Protein AF-A0A1F9MCT9-F1 (afdb_monomer_lite)

Secondary structure (DSSP, 8-state):
----GGGHHHHHHHHHHHHHHHHHSTT-HHHHHHHHHHHHHHHHHHHHHHHHHHHHHHHHHHHHH-HHHHHHHHHHHS----TT-------

Foldseek 3Di:
DDDDCPPVVVCCVPVVVVVVCLCPPPPHPVVVVVVVVVVVVVVVVVVVVVVVVVVVVVVVCCCVVPVVVVVVCCCPVVVDDPPPDDDDDDD

Radius of gyration: 33.9 Å; chains: 1; bounding box: 58×35×99 Å

pLDDT: mean 78.38, std 12.12, range [44.22, 96.88]

Structure (mmCIF, N/CA/C/O backbone):
data_AF-A0A1F9MCT9-F1
#
_entry.id   AF-A0A1F9MCT9-F1
#
loop_
_atom_site.group_PDB
_atom_site.id
_atom_site.type_symbol
_atom_site.label_atom_id
_atom_site.label_alt_id
_atom_site.label_comp_id
_atom_site.label_asym_id
_atom_site.label_entity_id
_atom_site.label_seq_id
_atom_site.pdbx_PDB_ins_code
_atom_site.Cartn_x
_atom_site.Cartn_y
_atom_site.Cartn_z
_atom_site.occupancy
_atom_site.B_iso_or_equiv
_atom_site.auth_seq_id
_atom_site.auth_comp_id
_atom_site.auth_asym_id
_atom_site.auth_atom_id
_atom_site.pdbx_PDB_model_num
ATOM 1 N N . MET A 1 1 ? 21.658 -15.433 -60.157 1.00 44.22 1 MET A N 1
ATOM 2 C CA . MET A 1 1 ? 22.141 -14.253 -59.401 1.00 44.22 1 MET A CA 1
ATOM 3 C C . MET A 1 1 ? 22.208 -14.629 -57.925 1.00 44.22 1 MET A C 1
ATOM 5 O O . MET A 1 1 ? 21.176 -14.943 -57.357 1.00 44.22 1 MET A O 1
ATOM 9 N N . ARG A 1 2 ? 23.407 -14.713 -57.330 1.00 51.31 2 ARG A N 1
ATOM 10 C CA . ARG A 1 2 ? 23.600 -15.017 -55.898 1.00 51.31 2 ARG A CA 1
ATOM 11 C C . ARG A 1 2 ? 23.751 -13.687 -55.143 1.00 51.31 2 ARG A C 1
ATOM 13 O O . ARG A 1 2 ? 24.613 -12.905 -55.550 1.00 51.31 2 ARG A O 1
ATOM 20 N N . PRO A 1 3 ? 22.929 -13.377 -54.125 1.00 56.81 3 PRO A N 1
ATOM 21 C CA . PRO A 1 3 ? 23.013 -12.088 -53.450 1.00 56.81 3 PRO A CA 1
ATOM 22 C C . PRO A 1 3 ? 24.312 -12.005 -52.640 1.00 56.81 3 PRO A C 1
ATOM 24 O O . PRO A 1 3 ? 24.711 -12.951 -51.963 1.00 56.81 3 PRO A O 1
ATOM 27 N N . ARG A 1 4 ? 25.001 -10.869 -52.768 1.00 58.16 4 ARG A N 1
ATOM 28 C CA . ARG A 1 4 ? 26.285 -10.570 -52.124 1.00 58.16 4 ARG A CA 1
ATOM 29 C C . ARG A 1 4 ? 26.059 -10.420 -50.615 1.00 58.16 4 ARG A C 1
ATOM 31 O O . ARG A 1 4 ? 25.651 -9.364 -50.151 1.00 58.16 4 ARG A O 1
ATOM 38 N N . SER A 1 5 ? 26.346 -11.470 -49.851 1.00 59.72 5 SER A N 1
ATOM 39 C CA . SER A 1 5 ? 26.216 -11.528 -48.386 1.00 59.72 5 SER A CA 1
ATOM 40 C C . SER A 1 5 ? 27.333 -10.801 -47.613 1.00 59.72 5 SER A C 1
ATOM 42 O O . SER A 1 5 ? 27.352 -10.839 -46.385 1.00 59.72 5 SER A O 1
ATOM 44 N N . GLY A 1 6 ? 28.240 -10.094 -48.299 1.00 62.44 6 GLY A N 1
ATOM 45 C CA . GLY A 1 6 ? 29.405 -9.439 -47.684 1.00 62.44 6 GLY A CA 1
ATOM 46 C C . GLY A 1 6 ? 29.089 -8.263 -46.749 1.00 62.44 6 GLY A C 1
ATOM 47 O O . GLY A 1 6 ? 29.919 -7.926 -45.914 1.00 62.44 6 GLY A O 1
ATOM 48 N N . PHE A 1 7 ? 27.894 -7.668 -46.844 1.00 61.19 7 PHE A N 1
ATOM 49 C CA . PHE A 1 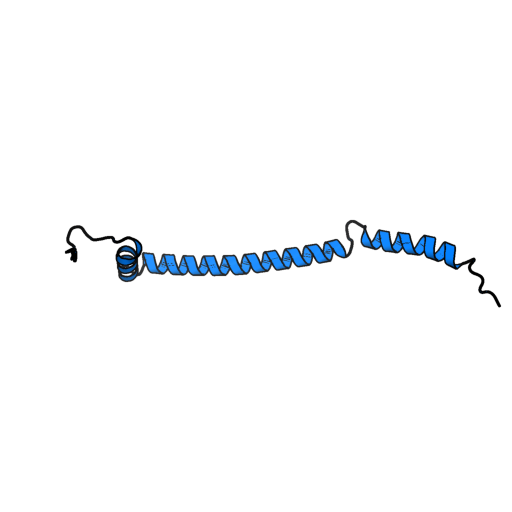7 ? 27.477 -6.543 -45.991 1.00 61.19 7 PHE A CA 1
ATOM 50 C C . PHE A 1 7 ? 26.546 -6.935 -44.837 1.00 61.19 7 PHE A C 1
ATOM 52 O O . PHE A 1 7 ? 26.372 -6.130 -43.926 1.00 61.19 7 PHE A O 1
ATOM 59 N N . LEU A 1 8 ? 25.993 -8.156 -44.836 1.00 68.44 8 LEU A N 1
ATOM 60 C CA . LEU A 1 8 ? 25.084 -8.647 -43.786 1.00 68.44 8 LEU A CA 1
ATOM 61 C C . LEU A 1 8 ? 25.836 -9.050 -42.512 1.00 68.44 8 LEU A C 1
ATOM 63 O O . LEU A 1 8 ? 25.348 -8.849 -41.404 1.00 68.44 8 LEU A O 1
ATOM 67 N N . LEU A 1 9 ? 27.047 -9.591 -42.671 1.00 74.69 9 LEU A N 1
ATOM 68 C CA . LEU A 1 9 ? 27.894 -9.996 -41.552 1.00 74.69 9 LEU A CA 1
ATOM 69 C C . LEU A 1 9 ? 28.284 -8.812 -40.640 1.00 74.69 9 LEU A C 1
ATOM 71 O O . LEU A 1 9 ? 28.073 -8.920 -39.434 1.00 74.69 9 LEU A O 1
ATOM 75 N N . PRO A 1 10 ? 28.796 -7.673 -41.161 1.00 80.50 10 PRO A N 1
ATOM 76 C CA . PRO A 1 10 ? 29.165 -6.542 -40.309 1.00 80.50 10 PRO A CA 1
ATOM 77 C C . PRO A 1 10 ? 27.951 -5.810 -39.727 1.00 80.50 10 PRO A C 1
ATOM 79 O O . PRO A 1 10 ? 28.024 -5.337 -38.596 1.00 80.50 10 PRO A O 1
ATOM 82 N N . THR A 1 11 ? 26.820 -5.742 -40.443 1.00 79.12 11 THR A N 1
ATOM 83 C CA . THR A 1 11 ? 25.594 -5.152 -39.875 1.00 79.12 11 THR A CA 1
ATOM 84 C C . THR A 1 11 ? 25.086 -5.983 -38.710 1.00 79.12 11 THR A C 1
ATOM 86 O O . THR A 1 11 ? 24.815 -5.425 -37.653 1.00 79.12 11 THR A O 1
ATOM 89 N N . LEU A 1 12 ? 25.026 -7.309 -38.850 1.00 84.12 12 LEU A N 1
ATOM 90 C CA . LEU A 1 12 ? 24.611 -8.182 -37.755 1.00 84.12 12 LEU A CA 1
ATOM 91 C C . LEU A 1 12 ? 25.590 -8.109 -36.570 1.00 84.12 12 LEU A C 1
ATOM 93 O O . LEU A 1 12 ? 25.156 -8.047 -35.422 1.00 84.12 12 LEU A O 1
ATOM 97 N N . LEU A 1 13 ? 26.897 -8.031 -36.836 1.00 85.31 13 LEU A N 1
ATOM 98 C CA . LEU A 1 13 ? 27.931 -7.932 -35.801 1.00 85.31 13 LEU A CA 1
ATOM 99 C C . LEU A 1 13 ? 27.844 -6.636 -34.976 1.00 85.31 13 LEU A C 1
ATOM 101 O O . LEU A 1 13 ? 28.199 -6.652 -33.803 1.00 85.31 13 LEU A O 1
ATOM 105 N N . ILE A 1 14 ? 27.362 -5.532 -35.556 1.00 84.19 14 ILE A N 1
ATOM 106 C CA . ILE A 1 14 ? 27.247 -4.230 -34.873 1.00 84.19 14 ILE A CA 1
ATOM 107 C C . ILE A 1 14 ? 25.860 -4.041 -34.245 1.00 84.19 14 ILE A C 1
ATOM 109 O O . ILE A 1 14 ? 25.746 -3.540 -33.127 1.00 84.19 14 ILE A O 1
ATOM 113 N N . LEU A 1 15 ? 24.795 -4.460 -34.932 1.00 84.50 15 LEU A N 1
ATOM 114 C CA . LEU A 1 15 ? 23.421 -4.239 -34.475 1.00 84.50 15 LEU A CA 1
ATOM 115 C C . LEU A 1 15 ? 23.090 -5.100 -33.247 1.00 84.50 15 LEU A C 1
ATOM 117 O O . LEU A 1 15 ? 22.449 -4.633 -32.310 1.00 84.50 15 LEU A O 1
ATOM 121 N N . THR A 1 16 ? 23.575 -6.343 -33.214 1.00 83.62 16 THR A N 1
ATOM 122 C CA . THR A 1 16 ? 23.287 -7.293 -32.128 1.00 83.62 16 THR A CA 1
ATOM 123 C C . THR A 1 16 ? 23.815 -6.829 -30.761 1.00 83.62 16 THR A C 1
ATOM 125 O O . THR A 1 16 ? 23.020 -6.770 -29.821 1.00 83.62 16 THR A O 1
ATOM 128 N N . PRO A 1 17 ? 25.095 -6.431 -30.599 1.00 84.00 17 PRO A N 1
ATOM 129 C CA . PRO A 1 17 ? 25.580 -5.913 -29.322 1.00 84.00 17 PRO A CA 1
ATOM 130 C C . PRO A 1 17 ? 24.952 -4.565 -28.957 1.00 84.00 17 PRO A C 1
ATOM 132 O O . PRO A 1 17 ? 24.759 -4.312 -27.774 1.00 84.00 17 PRO A O 1
ATOM 135 N N . ALA A 1 18 ? 24.570 -3.727 -29.928 1.00 81.06 18 ALA A N 1
ATOM 136 C CA . ALA A 1 18 ? 23.862 -2.479 -29.644 1.00 81.06 18 ALA A CA 1
ATOM 137 C C . ALA A 1 18 ? 22.468 -2.733 -29.038 1.00 81.06 18 ALA A C 1
ATOM 139 O O . ALA A 1 18 ? 22.115 -2.113 -28.036 1.00 81.06 18 ALA A O 1
ATOM 140 N N . LEU A 1 19 ? 21.699 -3.688 -29.578 1.00 79.00 19 LEU A N 1
ATOM 141 C CA . LEU A 1 19 ? 20.419 -4.097 -28.985 1.00 79.00 19 LEU A CA 1
ATOM 142 C C . LEU A 1 19 ? 20.596 -4.753 -27.608 1.00 79.00 19 LEU A C 1
ATOM 144 O O . LEU A 1 19 ? 19.835 -4.456 -26.688 1.00 79.00 19 LEU A O 1
ATOM 148 N N . LEU A 1 20 ? 21.613 -5.603 -27.440 1.00 79.19 20 LEU A N 1
ATOM 149 C CA . LEU A 1 20 ? 21.920 -6.210 -26.142 1.00 79.19 20 LEU A CA 1
ATOM 150 C C . LEU A 1 20 ? 22.330 -5.154 -25.110 1.00 79.19 20 LEU A C 1
ATOM 152 O O . LEU A 1 20 ? 21.884 -5.211 -23.969 1.00 79.19 20 LEU A O 1
ATOM 156 N N . PHE A 1 21 ? 23.110 -4.149 -25.506 1.00 76.50 21 PHE A N 1
ATOM 157 C CA . PHE A 1 21 ? 23.512 -3.053 -24.628 1.00 76.50 21 PHE A CA 1
ATOM 158 C C . PHE A 1 21 ? 22.320 -2.195 -24.191 1.00 76.50 21 PHE A C 1
ATOM 160 O O . PHE A 1 21 ? 22.269 -1.768 -23.042 1.00 76.50 21 PHE A O 1
ATOM 167 N N . LEU A 1 22 ? 21.324 -1.990 -25.061 1.00 72.06 22 LEU A N 1
ATOM 168 C CA . LEU A 1 22 ? 20.070 -1.318 -24.696 1.00 72.06 22 LEU A CA 1
ATOM 169 C C . LEU A 1 22 ? 19.222 -2.137 -23.708 1.00 72.06 22 LEU A C 1
ATOM 171 O O . LEU A 1 22 ? 18.539 -1.554 -22.866 1.00 72.06 22 LEU A O 1
ATOM 175 N N . MET A 1 23 ? 19.278 -3.470 -23.778 1.00 68.31 23 MET A N 1
ATOM 176 C CA . MET A 1 23 ? 18.597 -4.348 -22.818 1.00 68.31 23 MET A CA 1
ATOM 177 C C . MET A 1 23 ? 19.329 -4.463 -21.475 1.00 68.31 23 MET A C 1
ATOM 179 O O . MET A 1 23 ? 18.671 -4.535 -20.439 1.00 68.31 23 MET A O 1
ATOM 183 N N . VAL A 1 24 ? 20.664 -4.490 -21.488 1.00 67.62 24 VAL A N 1
ATOM 184 C CA . VAL A 1 24 ? 21.502 -4.782 -20.310 1.00 67.62 24 VAL A CA 1
ATOM 185 C C . VAL A 1 24 ? 21.922 -3.524 -19.544 1.00 67.62 24 VAL A C 1
ATOM 187 O O . VAL A 1 24 ? 22.297 -3.630 -18.378 1.00 67.62 24 VAL A O 1
ATOM 190 N N . ASN A 1 25 ? 21.848 -2.329 -20.140 1.00 67.38 25 ASN A N 1
ATOM 191 C CA . ASN A 1 25 ? 22.232 -1.111 -19.430 1.00 67.38 25 ASN A CA 1
ATOM 192 C C . ASN A 1 25 ? 21.429 -0.923 -18.138 1.00 67.38 25 ASN A C 1
ATOM 194 O O . ASN A 1 25 ? 20.239 -1.215 -18.077 1.00 67.38 25 ASN A O 1
ATOM 198 N N . GLU A 1 26 ? 22.061 -0.347 -17.120 1.00 58.00 26 GLU A N 1
ATOM 199 C CA . GLU A 1 26 ? 21.519 -0.185 -15.760 1.00 58.00 26 GLU A CA 1
ATOM 200 C C . GLU A 1 26 ? 20.237 0.674 -15.687 1.00 58.00 26 GLU A C 1
ATOM 202 O O . GLU A 1 26 ? 19.564 0.723 -14.654 1.00 58.00 26 GLU A O 1
ATOM 207 N N . LYS A 1 27 ? 19.886 1.329 -16.802 1.00 62.62 27 LYS A N 1
ATOM 208 C CA . LYS A 1 27 ? 18.667 2.121 -17.043 1.00 62.62 27 LYS A CA 1
ATOM 209 C C . LYS A 1 27 ? 17.721 1.481 -18.076 1.00 62.62 27 LYS A C 1
ATOM 211 O O . LYS A 1 27 ? 16.869 2.163 -18.636 1.00 62.62 27 LYS A O 1
ATOM 216 N N . GLY A 1 28 ? 17.910 0.201 -18.384 1.00 67.25 28 GLY A N 1
ATOM 217 C CA . GLY A 1 28 ? 17.174 -0.521 -19.415 1.00 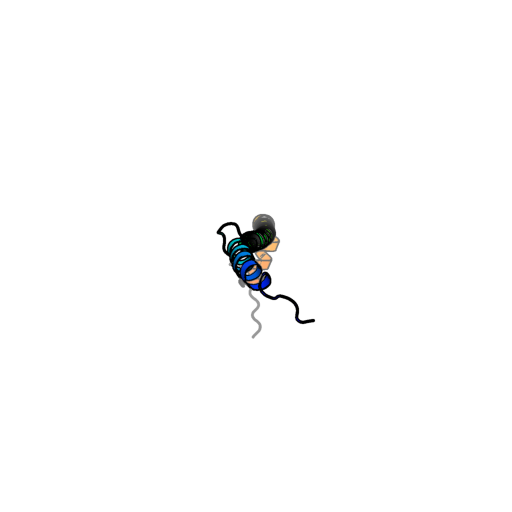67.25 28 GLY A CA 1
ATOM 218 C C . GLY A 1 28 ? 15.682 -0.651 -19.105 1.00 67.25 28 GLY A C 1
ATOM 219 O O . GLY A 1 28 ? 15.250 -0.615 -17.950 1.00 67.25 28 GLY A O 1
ATOM 220 N N . LEU A 1 29 ? 14.895 -0.854 -20.163 1.00 69.25 29 LEU A N 1
ATOM 221 C CA . LEU A 1 29 ? 13.427 -0.953 -20.136 1.00 69.25 29 LEU A CA 1
ATOM 222 C C . LEU A 1 29 ? 12.900 -1.968 -19.106 1.00 69.25 29 LEU A C 1
ATOM 224 O O . LEU A 1 29 ? 11.862 -1.741 -18.491 1.00 69.25 29 LEU A O 1
ATOM 228 N N . VAL A 1 30 ? 13.642 -3.053 -18.865 1.00 76.88 30 VAL A N 1
ATOM 229 C CA . VAL A 1 30 ? 13.287 -4.093 -17.883 1.00 76.88 30 VAL A CA 1
ATOM 230 C C . VAL A 1 30 ? 13.229 -3.535 -16.460 1.00 76.88 30 VAL A C 1
ATOM 232 O O . VAL A 1 30 ? 12.343 -3.900 -15.690 1.00 76.88 30 VAL A O 1
ATOM 235 N N . LYS A 1 31 ? 14.148 -2.632 -16.101 1.00 79.56 31 LYS A N 1
ATOM 236 C CA . LYS A 1 31 ? 14.170 -2.024 -14.770 1.00 79.56 31 LYS A CA 1
ATOM 237 C C . LYS A 1 31 ? 13.010 -1.052 -14.598 1.00 79.56 31 LYS A C 1
ATOM 239 O O . LYS A 1 31 ? 12.351 -1.101 -13.572 1.00 79.56 31 LYS A O 1
ATOM 244 N N . VAL A 1 32 ? 12.709 -0.242 -15.613 1.00 82.44 32 VAL A N 1
ATOM 245 C CA . VAL A 1 32 ? 11.542 0.657 -15.590 1.00 82.44 32 VAL A CA 1
ATOM 246 C C . VAL A 1 32 ? 10.247 -0.137 -15.434 1.00 82.44 32 VAL A C 1
ATOM 248 O O . VAL A 1 32 ? 9.425 0.213 -14.596 1.00 82.44 32 VAL A O 1
ATOM 251 N N . PHE A 1 33 ? 10.098 -1.239 -16.175 1.00 83.81 33 PHE A N 1
ATOM 252 C CA . PHE A 1 33 ? 8.934 -2.114 -16.057 1.00 83.81 33 PHE A CA 1
ATOM 253 C C . PHE A 1 33 ? 8.819 -2.738 -14.659 1.00 83.81 33 PHE A C 1
ATOM 255 O O . PHE A 1 33 ? 7.742 -2.733 -14.069 1.00 83.81 33 PHE A O 1
ATOM 262 N N . ARG A 1 34 ? 9.936 -3.217 -14.093 1.00 86.31 34 ARG A N 1
ATOM 263 C CA . ARG A 1 34 ? 9.955 -3.753 -12.726 1.00 86.31 34 ARG A CA 1
ATOM 264 C C . ARG A 1 34 ? 9.605 -2.686 -11.688 1.00 86.31 34 ARG A C 1
ATOM 266 O O . ARG A 1 34 ? 8.789 -2.966 -10.823 1.00 86.31 34 ARG A O 1
ATOM 273 N N . LEU A 1 35 ? 10.165 -1.479 -11.796 1.00 86.75 35 LEU A N 1
ATOM 274 C CA . LEU A 1 35 ? 9.850 -0.378 -10.880 1.00 86.75 35 LEU A CA 1
ATOM 275 C C . LEU A 1 35 ? 8.382 0.040 -10.968 1.00 86.75 35 LEU A C 1
ATOM 277 O O . LEU A 1 35 ? 7.788 0.331 -9.940 1.00 86.75 35 LEU A O 1
ATOM 281 N N . HIS A 1 36 ? 7.798 0.067 -12.169 1.00 90.06 36 HIS A N 1
ATOM 282 C CA . HIS A 1 36 ? 6.367 0.337 -12.323 1.00 90.06 36 HIS A CA 1
ATOM 283 C C . HIS A 1 36 ? 5.537 -0.720 -11.595 1.00 90.06 36 HIS A C 1
ATOM 285 O O . HIS A 1 36 ? 4.661 -0.382 -10.813 1.00 90.06 36 HIS A O 1
ATOM 291 N N . HIS A 1 37 ? 5.879 -1.996 -11.778 1.00 90.75 37 HIS A N 1
ATOM 292 C CA . HIS A 1 37 ? 5.172 -3.077 -11.107 1.00 90.75 37 HIS A CA 1
ATOM 293 C C . HIS A 1 37 ? 5.338 -3.044 -9.579 1.00 90.75 37 HIS A C 1
ATOM 295 O O . HIS A 1 37 ? 4.379 -3.283 -8.853 1.00 90.75 37 HIS A O 1
ATOM 301 N N . GLU A 1 38 ? 6.537 -2.733 -9.081 1.00 92.69 38 GLU A N 1
ATOM 302 C CA . GLU A 1 38 ? 6.786 -2.554 -7.646 1.00 92.69 38 GLU A CA 1
ATOM 303 C C . GLU A 1 38 ? 5.990 -1.367 -7.084 1.00 92.69 38 GLU A C 1
ATOM 305 O O . GLU A 1 38 ? 5.403 -1.491 -6.012 1.00 92.69 38 GLU A O 1
ATOM 310 N N . LEU A 1 39 ? 5.909 -0.247 -7.811 1.00 94.81 39 LEU A N 1
ATOM 311 C CA . LEU A 1 39 ? 5.077 0.896 -7.423 1.00 94.81 39 LEU A CA 1
ATOM 312 C C . LEU A 1 39 ? 3.597 0.519 -7.349 1.00 94.81 39 LEU A C 1
ATOM 314 O O . LEU A 1 39 ? 2.970 0.795 -6.328 1.00 94.81 39 LEU A O 1
ATOM 318 N N . ASP A 1 40 ? 3.070 -0.164 -8.366 1.00 94.88 40 ASP A N 1
ATOM 319 C CA . ASP A 1 40 ? 1.674 -0.613 -8.386 1.00 94.88 40 ASP A CA 1
ATOM 320 C C . ASP A 1 40 ? 1.374 -1.533 -7.189 1.00 94.88 40 ASP A C 1
ATOM 322 O O . ASP A 1 40 ? 0.358 -1.388 -6.507 1.00 94.88 40 ASP A O 1
ATOM 326 N N . GLN A 1 41 ? 2.278 -2.469 -6.879 1.00 95.38 41 GLN A N 1
ATOM 327 C CA . GLN A 1 41 ? 2.129 -3.364 -5.728 1.00 95.38 41 GLN A CA 1
ATOM 328 C C . GLN A 1 41 ? 2.163 -2.616 -4.390 1.00 95.38 41 GLN A C 1
ATOM 330 O O . GLN A 1 41 ? 1.376 -2.923 -3.488 1.00 95.38 41 GLN A O 1
ATOM 335 N N . ILE A 1 42 ? 3.061 -1.640 -4.248 1.00 95.38 42 ILE A N 1
ATOM 336 C CA . ILE A 1 42 ? 3.152 -0.809 -3.044 1.00 95.38 42 ILE A CA 1
ATOM 337 C C . ILE A 1 42 ? 1.876 0.017 -2.889 1.00 95.38 42 ILE A C 1
ATOM 339 O O . ILE A 1 42 ? 1.310 0.051 -1.799 1.00 95.38 42 ILE A O 1
ATOM 343 N N . GLU A 1 43 ? 1.378 0.629 -3.961 1.00 95.94 43 GLU A N 1
ATOM 344 C CA . GLU A 1 43 ? 0.154 1.425 -3.924 1.00 95.94 43 GLU A CA 1
ATOM 345 C C . GLU A 1 43 ? -1.059 0.574 -3.532 1.00 95.94 43 GLU A C 1
ATOM 347 O O . GLU A 1 43 ? -1.823 0.953 -2.639 1.00 95.94 43 GLU A O 1
ATOM 352 N N . HIS A 1 44 ? -1.194 -0.623 -4.106 1.00 95.88 44 HIS A N 1
ATOM 353 C CA . HIS A 1 44 ? -2.229 -1.572 -3.700 1.00 95.88 44 HIS A CA 1
ATOM 354 C C . HIS A 1 44 ? -2.118 -1.965 -2.224 1.00 95.88 44 HIS A C 1
ATOM 356 O O . HIS A 1 44 ? -3.131 -2.019 -1.523 1.00 95.88 44 HIS A O 1
ATOM 362 N N . SER A 1 45 ? -0.899 -2.196 -1.736 1.00 95.19 45 SER A N 1
ATOM 363 C CA . SER A 1 45 ? -0.652 -2.542 -0.334 1.00 95.19 45 SER A CA 1
ATOM 364 C C . SER A 1 45 ? -1.024 -1.391 0.602 1.00 95.19 45 SER A C 1
ATOM 366 O O . SER A 1 45 ? -1.687 -1.609 1.614 1.00 95.19 45 SER A O 1
ATOM 368 N N . VAL A 1 46 ? -0.674 -0.153 0.244 1.00 96.56 46 VAL A N 1
ATOM 369 C CA . VAL A 1 46 ? -1.046 1.053 0.998 1.00 96.56 46 VAL A CA 1
ATOM 370 C C . VAL A 1 46 ? -2.5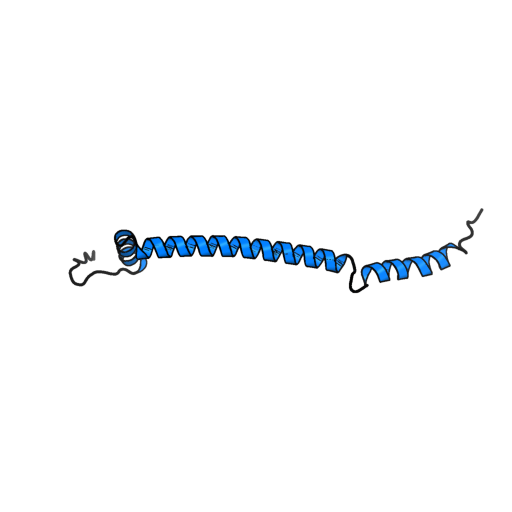64 1.216 1.046 1.00 96.56 46 VAL A C 1
ATOM 372 O O . VAL A 1 46 ? -3.120 1.474 2.113 1.00 96.56 46 VAL A O 1
ATOM 375 N N . GLN A 1 47 ? -3.256 1.025 -0.079 1.00 96.88 47 GLN A N 1
ATOM 376 C CA . GLN A 1 47 ? -4.716 1.103 -0.120 1.00 96.88 47 GLN A CA 1
ATOM 377 C C . GLN A 1 47 ? -5.379 0.012 0.733 1.00 96.88 47 GLN A C 1
ATOM 379 O O . GLN A 1 47 ? -6.357 0.293 1.427 1.00 96.88 47 GLN A O 1
ATOM 384 N N . ALA A 1 48 ? -4.863 -1.219 0.699 1.00 96.56 48 ALA A N 1
ATOM 385 C CA . ALA A 1 48 ? -5.374 -2.321 1.510 1.00 96.56 48 ALA A CA 1
ATOM 386 C C . ALA A 1 48 ? -5.183 -2.049 3.010 1.00 96.56 48 ALA A C 1
ATOM 388 O O . ALA A 1 48 ? -6.156 -2.082 3.763 1.00 96.56 48 ALA A O 1
ATOM 389 N N . LEU A 1 49 ? -3.969 -1.673 3.420 1.00 95.25 49 LEU A N 1
ATOM 390 C CA . LEU A 1 49 ? -3.648 -1.339 4.809 1.00 95.25 49 LEU A CA 1
ATOM 391 C C . LEU A 1 49 ? -4.437 -0.128 5.309 1.00 95.25 49 LEU A C 1
ATOM 393 O O . LEU A 1 49 ? -4.882 -0.109 6.450 1.00 95.25 49 LEU A O 1
ATOM 397 N N . SER A 1 50 ? -4.658 0.881 4.465 1.00 95.56 50 SER A N 1
ATOM 398 C CA . SER A 1 50 ? -5.478 2.040 4.831 1.00 95.56 50 SER A CA 1
ATOM 399 C C . SER A 1 50 ? -6.933 1.647 5.104 1.00 95.56 50 SER A C 1
ATOM 401 O O . SER A 1 50 ? -7.526 2.139 6.065 1.00 95.56 50 SER A O 1
ATOM 403 N N . LYS A 1 51 ? -7.503 0.736 4.303 1.00 96.12 51 LYS A N 1
ATOM 404 C CA . LYS A 1 51 ? -8.855 0.206 4.535 1.00 96.12 51 LYS A CA 1
ATOM 405 C C . LYS A 1 51 ? -8.929 -0.618 5.815 1.00 96.12 51 LYS A C 1
ATOM 407 O O . LYS A 1 51 ? -9.873 -0.441 6.577 1.00 96.12 51 LYS A O 1
ATOM 412 N N . GLU A 1 52 ? -7.948 -1.484 6.050 1.00 95.06 52 GLU A N 1
ATOM 413 C CA . GLU A 1 52 ? -7.870 -2.299 7.265 1.00 95.06 52 GLU A CA 1
ATOM 414 C C . GLU A 1 52 ? -7.741 -1.422 8.513 1.00 95.06 52 GLU A C 1
ATOM 416 O O . GLU A 1 52 ? -8.512 -1.568 9.454 1.00 95.06 52 GLU A O 1
ATOM 421 N N . ASN A 1 53 ? -6.849 -0.433 8.484 1.00 96.19 53 ASN A N 1
ATOM 422 C CA . ASN A 1 53 ? -6.659 0.496 9.593 1.00 96.19 53 ASN A CA 1
ATOM 423 C C . ASN A 1 53 ? -7.939 1.293 9.896 1.00 96.19 53 ASN A C 1
ATOM 425 O O . ASN A 1 53 ? -8.316 1.454 11.056 1.00 96.19 53 ASN A O 1
ATOM 429 N N . LYS A 1 54 ? -8.662 1.732 8.857 1.00 94.56 54 LYS A N 1
ATOM 430 C CA . LYS A 1 54 ? -9.968 2.374 9.039 1.00 94.56 54 LYS A CA 1
ATOM 431 C C . LYS A 1 54 ? -10.982 1.424 9.681 1.00 94.56 54 LYS A C 1
ATOM 433 O O . LYS A 1 54 ? -11.648 1.818 10.626 1.00 94.56 54 LYS A O 1
ATOM 438 N N . ALA A 1 55 ? -11.074 0.183 9.205 1.00 93.75 55 ALA A N 1
ATOM 439 C CA . ALA A 1 55 ? -11.996 -0.802 9.765 1.00 93.75 55 ALA A CA 1
ATOM 440 C C . ALA A 1 55 ? -11.696 -1.111 11.242 1.00 93.75 55 ALA A C 1
ATOM 442 O O . ALA A 1 55 ? -12.625 -1.185 12.044 1.00 93.75 55 ALA A O 1
ATOM 443 N N . LEU A 1 56 ? -10.413 -1.236 11.595 1.00 91.62 56 LEU A N 1
ATOM 444 C CA . LEU A 1 56 ? -9.959 -1.449 12.971 1.00 91.62 56 LEU A CA 1
ATOM 445 C C . LEU A 1 56 ? -10.242 -0.236 13.857 1.00 91.62 56 LEU A C 1
ATOM 447 O O . LEU A 1 56 ? -10.696 -0.396 14.983 1.00 91.62 56 LEU A O 1
ATOM 451 N N . SER A 1 57 ? -10.019 0.975 13.347 1.00 90.06 57 SER A N 1
ATOM 452 C CA . SER A 1 57 ? -10.333 2.210 14.072 1.00 90.06 57 SER A CA 1
ATOM 453 C C . SER A 1 57 ? -11.838 2.329 14.326 1.00 90.06 57 SER A C 1
ATOM 455 O O . SER A 1 57 ? -12.247 2.558 15.459 1.00 90.06 57 SER A O 1
ATOM 457 N N . ASP A 1 58 ? -12.667 2.052 13.314 1.00 88.69 58 ASP A N 1
ATOM 458 C CA . ASP A 1 58 ? -14.124 2.017 13.467 1.00 88.69 58 ASP A CA 1
ATOM 459 C C . ASP A 1 58 ? -14.559 0.934 14.482 1.00 88.69 58 ASP A C 1
ATOM 461 O O . ASP A 1 58 ? -15.596 1.067 15.129 1.00 88.69 58 ASP A O 1
ATOM 465 N N . GLU A 1 59 ? -13.819 -0.173 14.603 1.00 83.69 59 GLU A N 1
ATOM 466 C CA . GLU A 1 59 ? -14.072 -1.219 15.600 1.00 83.69 59 GLU A CA 1
ATOM 467 C C . GLU A 1 59 ? -13.691 -0.788 17.014 1.00 83.69 59 GLU A C 1
ATOM 469 O O . GLU A 1 59 ? -14.499 -0.964 17.925 1.00 83.69 59 GLU A O 1
ATOM 474 N N . ILE A 1 60 ? -12.527 -0.162 17.188 1.00 84.81 60 ILE A N 1
ATOM 475 C CA . ILE A 1 60 ? -12.110 0.434 18.462 1.00 84.81 60 ILE A CA 1
ATOM 476 C C . ILE A 1 60 ? -13.151 1.458 18.921 1.00 84.81 60 ILE A C 1
ATOM 478 O O . ILE A 1 60 ? -13.633 1.363 20.047 1.00 84.81 60 ILE A O 1
ATOM 482 N N . ASP A 1 61 ? -13.593 2.352 18.034 1.00 83.00 61 ASP A N 1
ATOM 483 C CA . ASP A 1 61 ? -14.610 3.357 18.355 1.00 83.00 61 ASP A CA 1
ATOM 484 C C . ASP A 1 61 ? -15.925 2.718 18.825 1.00 83.00 61 ASP A C 1
ATOM 486 O O . ASP A 1 61 ? -16.557 3.214 19.763 1.00 83.00 61 ASP A O 1
ATOM 490 N N . ARG A 1 62 ? -16.343 1.604 18.207 1.00 78.69 62 ARG A N 1
ATOM 491 C CA . ARG A 1 62 ? -17.528 0.846 18.642 1.00 78.69 62 ARG A CA 1
ATOM 492 C C . ARG A 1 62 ? -17.318 0.193 20.003 1.00 78.69 62 ARG A C 1
ATOM 494 O O . ARG A 1 62 ? -18.241 0.188 20.809 1.00 78.69 62 ARG A O 1
ATOM 501 N N . LEU A 1 63 ? -16.138 -0.360 20.267 1.00 77.88 63 LEU A N 1
ATOM 502 C CA . LEU A 1 63 ? -15.831 -0.996 21.548 1.00 77.88 63 LEU A CA 1
ATOM 503 C C . LEU A 1 63 ? -15.746 0.019 22.693 1.00 77.88 63 LEU A C 1
ATOM 505 O O . LEU A 1 63 ? -16.198 -0.279 23.797 1.00 77.88 63 LEU A O 1
ATOM 509 N N . GLU A 1 64 ? -15.202 1.207 22.435 1.00 75.25 64 GLU A N 1
ATOM 510 C CA . GLU A 1 64 ? -15.040 2.256 23.444 1.00 75.25 64 GLU A CA 1
ATOM 511 C C . GLU A 1 64 ? -16.344 3.011 23.728 1.00 75.25 64 GLU A C 1
ATOM 513 O O . GLU A 1 64 ? -16.633 3.323 24.885 1.00 75.25 64 GLU A O 1
ATOM 518 N N . ASN A 1 65 ? -17.150 3.290 22.698 1.00 76.38 65 ASN A N 1
ATOM 519 C CA . ASN A 1 65 ? -18.323 4.159 22.833 1.00 76.38 65 ASN A CA 1
ATOM 520 C C . ASN A 1 65 ? -19.664 3.409 22.923 1.00 76.38 65 ASN A C 1
ATOM 522 O O . ASN A 1 65 ? -20.655 4.001 23.352 1.00 76.38 65 ASN A O 1
ATOM 526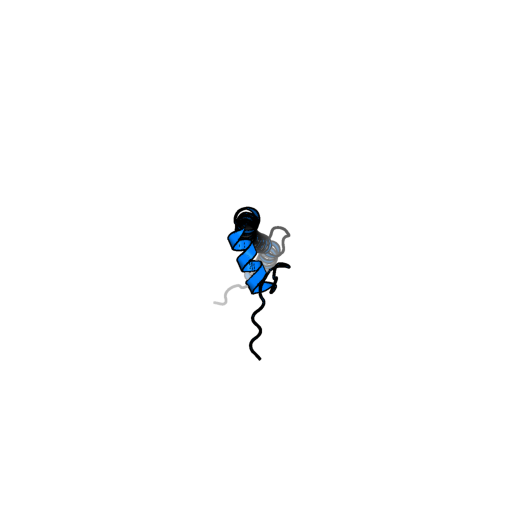 N N . ASP A 1 66 ? -19.726 2.121 22.564 1.00 72.00 66 ASP A N 1
ATOM 527 C CA . ASP A 1 66 ? -20.923 1.281 22.711 1.00 72.00 66 ASP A CA 1
ATOM 528 C C . ASP A 1 66 ? -20.685 0.174 23.750 1.00 72.00 66 ASP A C 1
ATOM 530 O O . ASP A 1 66 ? -20.357 -0.976 23.443 1.00 72.00 66 ASP A O 1
ATOM 534 N N . ALA A 1 67 ? -20.922 0.527 25.016 1.00 67.62 67 ALA A N 1
ATOM 535 C CA . ALA A 1 67 ? -20.851 -0.399 26.145 1.00 67.62 67 ALA A CA 1
ATOM 536 C C . ALA A 1 67 ? -21.743 -1.646 25.959 1.00 67.62 67 ALA A C 1
ATOM 538 O O . ALA A 1 67 ? -21.412 -2.722 26.456 1.00 67.62 67 ALA A O 1
ATOM 539 N N . GLY A 1 68 ? -22.848 -1.532 25.212 1.00 74.00 68 GLY A N 1
ATOM 540 C CA . GLY A 1 68 ? -23.722 -2.661 24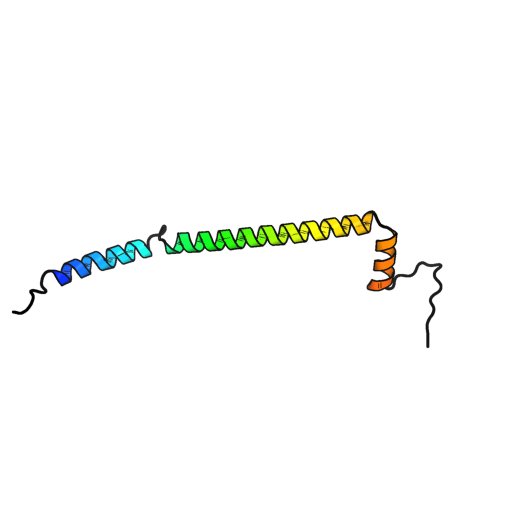.907 1.00 74.00 68 GLY A CA 1
ATOM 541 C C . GLY A 1 68 ? -23.123 -3.606 23.865 1.00 74.00 68 GLY A C 1
ATOM 542 O O . GLY A 1 68 ? -23.319 -4.819 23.956 1.00 74.00 68 GLY A O 1
ATOM 543 N N . HIS A 1 69 ? -22.397 -3.088 22.872 1.00 70.81 69 HIS A N 1
ATOM 544 C CA . HIS A 1 69 ? -21.654 -3.908 21.913 1.00 70.81 69 HIS A CA 1
ATOM 545 C C . HIS A 1 69 ? -20.499 -4.648 22.587 1.00 70.81 69 HIS A C 1
ATOM 547 O O . HIS A 1 69 ? -20.368 -5.858 22.391 1.00 70.81 69 HIS A O 1
ATOM 553 N N . LEU A 1 70 ? -19.743 -3.958 23.445 1.00 74.00 70 LEU A N 1
ATOM 554 C CA . LEU A 1 70 ? -18.671 -4.557 24.235 1.00 74.00 70 LEU A CA 1
ATOM 555 C C . LEU A 1 70 ? -19.193 -5.686 25.134 1.00 74.00 70 LEU A C 1
ATOM 557 O O . LEU A 1 70 ? -18.636 -6.781 25.123 1.00 74.00 70 LEU A O 1
ATOM 561 N N . GLU A 1 71 ? -20.294 -5.468 25.863 1.00 73.62 71 GLU A N 1
ATOM 562 C CA . GLU A 1 71 ? -20.877 -6.502 26.725 1.00 73.62 71 GLU A CA 1
ATOM 563 C C . GLU A 1 71 ? -21.332 -7.733 25.922 1.00 73.62 71 GLU A C 1
ATOM 565 O O . GLU A 1 71 ? -21.078 -8.867 26.333 1.00 73.62 71 GLU A O 1
ATOM 570 N N . ARG A 1 72 ? -21.958 -7.538 24.751 1.00 77.81 72 ARG A N 1
ATOM 571 C CA . ARG A 1 72 ? -22.354 -8.650 23.869 1.00 77.81 72 ARG A CA 1
ATOM 572 C C . ARG A 1 72 ? -21.145 -9.435 23.363 1.00 77.81 72 ARG A C 1
ATOM 574 O O . ARG A 1 72 ? -21.171 -10.660 23.444 1.00 77.81 72 ARG A O 1
ATOM 581 N N . LEU A 1 73 ? -20.101 -8.754 22.889 1.00 79.06 73 LEU A N 1
ATOM 582 C CA . LEU A 1 73 ? -18.878 -9.392 22.395 1.00 79.06 73 LEU A CA 1
ATOM 583 C C . LEU A 1 73 ? -18.191 -10.198 23.503 1.00 79.06 73 LEU A C 1
ATOM 585 O O . LEU A 1 73 ? -17.857 -11.364 23.326 1.00 79.06 73 LEU A O 1
ATOM 589 N N . VAL A 1 74 ? -18.047 -9.601 24.683 1.00 79.56 74 VAL A N 1
ATOM 590 C CA . VAL A 1 74 ? -17.397 -10.208 25.849 1.00 79.56 74 VAL A CA 1
ATOM 591 C C . VAL A 1 74 ? -18.183 -11.419 26.381 1.00 79.56 74 VAL A C 1
ATOM 593 O O . VAL A 1 74 ? -17.584 -12.420 26.777 1.00 79.56 74 VAL A O 1
ATOM 596 N N . ARG A 1 75 ? -19.521 -11.396 26.312 1.00 79.31 75 ARG A N 1
ATOM 597 C CA . ARG A 1 75 ? -20.365 -12.561 26.632 1.00 79.31 75 ARG A CA 1
ATOM 598 C C . ARG A 1 75 ? -20.293 -13.665 25.569 1.00 79.31 75 ARG A C 1
ATOM 600 O O . ARG A 1 75 ? -20.300 -14.835 25.939 1.00 79.31 75 ARG A O 1
ATOM 607 N N . GLN A 1 76 ? -20.248 -13.318 24.280 1.00 78.19 76 GLN A N 1
ATOM 608 C CA . GLN A 1 76 ? -20.302 -14.283 23.171 1.00 78.19 76 GLN A CA 1
ATOM 609 C C . GLN A 1 76 ? -18.948 -14.931 22.864 1.00 78.19 76 GLN A C 1
ATOM 611 O O . GLN A 1 76 ? -18.872 -16.153 22.791 1.00 78.19 76 GLN A O 1
ATOM 616 N N . GLU A 1 77 ? -17.892 -14.133 22.717 1.00 75.88 77 GLU A N 1
ATOM 617 C CA . GLU A 1 77 ? -16.558 -14.615 22.330 1.00 75.88 77 GLU A CA 1
ATOM 618 C C . GLU A 1 77 ? -15.744 -15.097 23.534 1.00 75.88 77 GLU A C 1
ATOM 620 O O . GLU A 1 77 ? -14.999 -16.070 23.445 1.00 75.88 77 GLU A O 1
ATOM 625 N N . TYR A 1 78 ? -15.905 -14.444 24.689 1.00 72.75 78 TYR A N 1
ATOM 626 C CA . TYR A 1 78 ? -15.078 -14.709 25.872 1.00 72.75 78 TYR A CA 1
ATOM 627 C C . TYR A 1 78 ? -15.834 -15.395 27.018 1.00 72.75 78 TYR A C 1
ATOM 629 O O . TYR A 1 78 ? -15.229 -15.701 28.046 1.00 72.75 78 TYR A O 1
ATOM 637 N N . GLY A 1 79 ? -17.142 -15.648 26.868 1.00 72.25 79 GLY A N 1
ATOM 638 C CA . GLY A 1 79 ? -17.960 -16.323 27.884 1.00 72.25 79 GLY A CA 1
ATOM 639 C C . GLY A 1 79 ? -18.002 -15.591 29.229 1.00 72.25 79 GLY A C 1
ATOM 640 O O . GLY A 1 79 ? -18.231 -16.208 30.270 1.00 72.25 79 GLY A O 1
ATOM 641 N N . TYR A 1 80 ? -17.724 -14.288 29.229 1.00 73.38 80 TYR A N 1
ATOM 642 C CA . TYR A 1 80 ? -17.572 -13.522 30.455 1.00 73.38 80 TYR A CA 1
ATOM 643 C C . TYR A 1 80 ? -18.937 -13.291 31.109 1.00 73.38 80 TYR A C 1
ATOM 645 O O . TYR A 1 80 ? -19.914 -12.916 30.457 1.00 73.38 80 TYR A O 1
ATOM 653 N N . VAL A 1 81 ? -18.987 -13.479 32.421 1.00 67.19 81 VAL A N 1
ATOM 654 C CA . VAL A 1 81 ? -20.177 -13.294 33.254 1.00 67.19 81 VAL A CA 1
ATOM 655 C C . VAL A 1 81 ? -19.802 -12.433 34.453 1.00 67.19 81 VAL A C 1
ATOM 657 O O . VAL A 1 81 ? -18.764 -12.639 35.086 1.00 67.19 81 VAL A O 1
ATOM 660 N N . HIS A 1 82 ? -20.621 -11.428 34.753 1.00 68.06 82 HIS A N 1
ATOM 661 C CA . HIS A 1 82 ? -20.431 -10.593 35.932 1.00 68.06 82 HIS A CA 1
ATOM 662 C C . HIS A 1 82 ? -20.616 -11.423 37.205 1.00 68.06 82 HIS A C 1
ATOM 664 O O . HIS A 1 82 ? -21.349 -12.408 37.228 1.00 68.06 82 HIS A O 1
ATOM 670 N N . LYS A 1 83 ? -19.997 -10.986 38.311 1.00 64.88 83 LYS A N 1
ATOM 671 C CA . LYS A 1 83 ? -20.093 -11.671 39.617 1.00 64.88 83 LYS A CA 1
ATOM 672 C C . LYS A 1 83 ? -21.530 -11.897 40.111 1.00 64.88 83 LYS A C 1
ATOM 674 O O . LYS A 1 83 ? -21.731 -12.756 40.960 1.00 64.88 83 LYS A O 1
ATOM 679 N N . ASN A 1 84 ? -22.496 -11.141 39.589 1.00 69.69 84 ASN A N 1
ATOM 680 C CA . ASN A 1 84 ? -23.909 -11.223 39.956 1.00 69.69 84 ASN A CA 1
ATOM 681 C C . ASN A 1 84 ? -24.785 -11.872 38.863 1.00 69.69 84 ASN A C 1
ATOM 683 O O . ASN A 1 84 ? -26.008 -11.828 38.976 1.00 69.69 84 ASN A O 1
ATOM 687 N N . ASP A 1 85 ? -24.195 -12.446 37.808 1.00 70.81 85 ASP A N 1
ATOM 688 C CA . ASP A 1 85 ? -24.949 -13.086 36.727 1.00 70.81 85 ASP A CA 1
ATOM 689 C 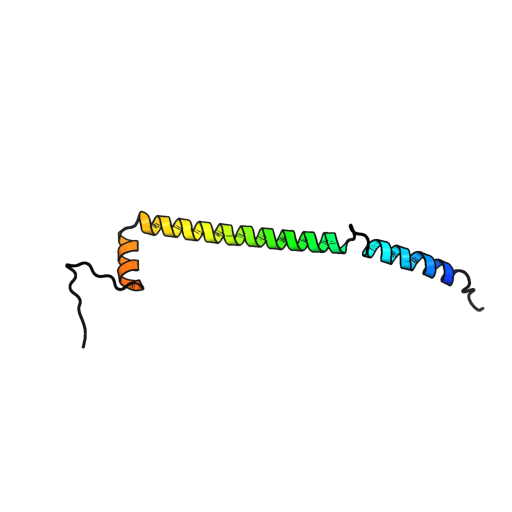C . ASP A 1 85 ? -25.398 -14.504 37.116 1.00 70.81 85 ASP A C 1
ATOM 691 O O . ASP A 1 85 ? -24.650 -15.284 37.709 1.00 70.81 85 ASP A O 1
ATOM 695 N N . VAL A 1 86 ? -26.628 -14.866 36.740 1.00 66.31 86 VAL A N 1
ATOM 696 C CA . VAL A 1 86 ? -27.172 -16.218 36.927 1.00 66.31 86 VAL A CA 1
ATOM 697 C C . VAL A 1 86 ? -26.776 -17.082 35.729 1.00 66.31 86 VAL A C 1
ATOM 699 O O . VAL A 1 86 ? -27.300 -16.910 34.630 1.00 66.31 86 VAL A O 1
ATOM 702 N N . VAL A 1 87 ? -25.856 -18.026 35.936 1.00 68.88 87 VAL A N 1
ATOM 703 C CA . VAL A 1 87 ? -25.429 -18.977 34.898 1.00 68.88 87 VAL A CA 1
ATOM 704 C C . VAL A 1 87 ? -26.387 -20.172 34.871 1.00 68.88 87 VAL A C 1
ATOM 706 O O . VAL A 1 87 ? -26.446 -20.953 35.821 1.00 68.88 87 VAL A O 1
ATOM 709 N N . LEU A 1 88 ? -27.146 -20.319 33.782 1.00 66.00 88 LEU A N 1
ATOM 710 C CA . LEU A 1 88 ? -28.011 -21.477 33.539 1.00 66.00 88 LEU A CA 1
ATOM 711 C C . LEU A 1 88 ? -27.218 -22.576 32.823 1.00 66.00 88 LEU A C 1
ATOM 713 O O . LEU A 1 88 ? -27.012 -22.518 31.613 1.00 66.00 88 LEU A O 1
ATOM 717 N N . THR A 1 89 ? -26.784 -23.588 33.573 1.00 69.31 89 THR A N 1
ATOM 718 C CA . THR A 1 89 ? -26.153 -24.789 33.008 1.00 69.31 89 THR A CA 1
ATOM 719 C C . THR A 1 89 ? -27.214 -25.854 32.753 1.00 69.31 89 THR A C 1
ATOM 721 O O . THR A 1 89 ? -27.858 -26.328 33.688 1.00 69.31 89 THR A O 1
ATOM 724 N N . PHE A 1 90 ? -27.374 -26.265 31.497 1.00 70.56 90 PHE A N 1
ATOM 725 C CA . PHE A 1 90 ? -28.177 -27.432 31.131 1.00 70.56 90 PHE A CA 1
ATOM 726 C C . PHE A 1 90 ? -27.271 -28.672 31.176 1.00 70.56 90 PHE A C 1
ATOM 728 O O . PHE A 1 90 ? -26.234 -28.691 30.513 1.00 70.56 90 PHE A O 1
ATOM 735 N N . LYS A 1 91 ? -27.621 -29.661 32.006 1.00 57.16 91 LYS A N 1
ATOM 736 C CA . LYS A 1 91 ? -26.942 -30.964 32.101 1.00 57.16 91 LYS A CA 1
ATOM 737 C C . LYS A 1 91 ? -27.724 -32.023 31.336 1.00 57.16 91 LYS A C 1
ATOM 739 O O . LYS A 1 91 ? -28.971 -31.970 31.415 1.00 57.16 91 LYS A O 1
#

Sequence (91 aa):
MRPRSGFLLPTLLILTPALLFLMVNEKGLVKVFRLHHELDQIEHSVQALSKENKALSDEIDRLENDAGHLERLVRQEYGYVHKNDVVLTFK